Protein AF-E2CAH6-F1 (afdb_monomer)

Secondary structure (DSSP, 8-state):
-HHHHHHHHHHHHHHHH-TTGGGG----EEEEEETTS---TTT-----SS----------SS--EEEEEE-

Radius of gyration: 18.48 Å; Cα contacts (8 Å, |Δi|>4): 51; chains: 1; bounding box: 44×32×37 Å

Sequence (71 aa):
FDRRIEFCDMIMTRFDGNNQFFTWICFSDETTFELNGLVNRHNLRYWTDENPYWMRNCHTQYPQKINVLAG

Solvent-accessible surface area (backbone atoms only — not comparable to full-atom values): 4803 Å² total; per-residue (Å²): 128,59,71,66,52,54,49,48,55,53,53,50,55,50,33,78,77,32,85,60,52,68,80,75,60,80,71,65,53,76,48,74,50,44,78,71,56,54,72,55,73,88,83,54,91,83,88,68,98,60,86,81,78,67,75,56,92,68,90,57,100,75,76,57,68,48,77,46,76,52,101

Structure (mmCIF, N/CA/C/O backbone):
data_AF-E2CAH6-F1
#
_entry.id   AF-E2CAH6-F1
#
loop_
_atom_site.group_PDB
_atom_site.id
_atom_site.type_symbol
_atom_site.label_atom_id
_atom_site.label_alt_id
_atom_site.label_comp_id
_atom_site.label_asym_id
_atom_site.label_entity_id
_atom_site.label_seq_id
_atom_site.pdbx_PDB_ins_code
_atom_site.Cartn_x
_atom_site.Cartn_y
_atom_site.Cartn_z
_atom_site.occupancy
_atom_site.B_iso_or_equiv
_atom_site.auth_seq_id
_atom_site.auth_comp_id
_atom_site.auth_asym_id
_atom_site.auth_atom_id
_atom_site.pdbx_PDB_model_num
ATOM 1 N N . PHE A 1 1 ? 4.809 -11.133 16.225 1.00 56.84 1 PHE A N 1
ATOM 2 C CA . PHE A 1 1 ? 3.536 -11.529 15.590 1.00 56.84 1 PHE A CA 1
ATOM 3 C C . PHE A 1 1 ? 2.378 -10.576 15.908 1.00 56.84 1 PHE A C 1
ATOM 5 O O . PHE A 1 1 ? 1.377 -10.643 15.216 1.00 56.84 1 PHE A O 1
ATOM 12 N N . ASP A 1 2 ? 2.541 -9.644 16.853 1.00 85.31 2 ASP A N 1
ATOM 13 C CA . ASP A 1 2 ? 1.454 -8.816 17.402 1.00 85.31 2 ASP A CA 1
ATOM 14 C C . ASP A 1 2 ? 0.928 -7.703 16.472 1.00 85.31 2 ASP A C 1
ATOM 16 O O . ASP A 1 2 ? -0.261 -7.597 16.205 1.00 85.31 2 ASP A O 1
ATOM 20 N N . ARG A 1 3 ? 1.832 -6.927 15.856 1.00 91.88 3 ARG A N 1
ATOM 21 C CA . ARG A 1 3 ? 1.494 -5.672 15.149 1.00 91.88 3 ARG A CA 1
ATOM 22 C C . ARG A 1 3 ? 0.471 -5.799 14.014 1.00 91.88 3 ARG A C 1
ATOM 24 O O . ARG A 1 3 ? -0.265 -4.856 13.751 1.00 91.88 3 ARG A O 1
ATOM 31 N N . ARG A 1 4 ? 0.455 -6.931 13.297 1.00 93.38 4 ARG A N 1
ATOM 32 C CA . ARG A 1 4 ? -0.517 -7.158 12.212 1.00 93.38 4 ARG A CA 1
ATOM 33 C C . ARG A 1 4 ? -1.909 -7.458 12.765 1.00 93.38 4 ARG A C 1
ATOM 35 O O . ARG A 1 4 ? -2.879 -7.016 12.170 1.00 93.38 4 ARG A O 1
ATOM 42 N N . ILE A 1 5 ? -1.987 -8.183 13.881 1.00 94.69 5 ILE A N 1
ATOM 43 C CA . ILE A 1 5 ? -3.256 -8.517 14.533 1.00 94.69 5 ILE A CA 1
ATOM 44 C C . ILE A 1 5 ? -3.827 -7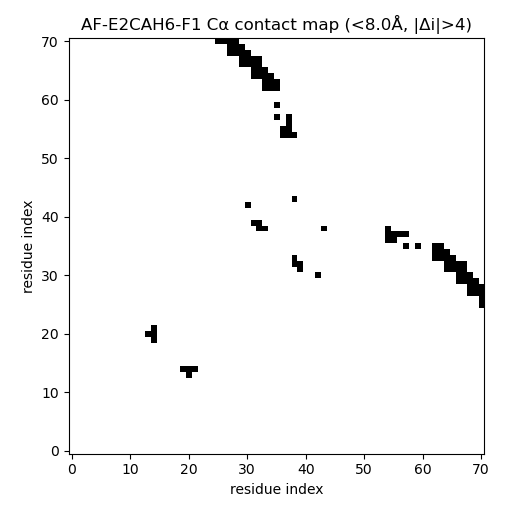.264 15.198 1.00 94.69 5 ILE A C 1
ATOM 46 O O . ILE A 1 5 ? -4.959 -6.904 14.901 1.00 94.69 5 ILE A O 1
ATOM 50 N N . GLU A 1 6 ? -3.010 -6.523 15.955 1.00 95.44 6 GLU A N 1
ATOM 51 C CA . GLU A 1 6 ? -3.404 -5.237 16.553 1.00 95.44 6 GLU A CA 1
ATOM 52 C C . GLU A 1 6 ? -3.954 -4.252 15.508 1.00 95.44 6 GLU A C 1
ATOM 54 O O . GLU A 1 6 ? -4.961 -3.580 15.731 1.00 95.44 6 GLU A O 1
ATOM 59 N N . PHE A 1 7 ? -3.301 -4.171 14.343 1.00 93.44 7 PHE A N 1
ATOM 60 C CA . PHE A 1 7 ? -3.770 -3.338 13.239 1.00 93.44 7 PHE A CA 1
ATOM 61 C C . PHE A 1 7 ? -5.129 -3.804 12.706 1.00 93.44 7 PHE A C 1
ATOM 63 O O . PHE A 1 7 ? -6.016 -2.971 12.515 1.00 93.44 7 PHE A O 1
ATOM 70 N N . CYS A 1 8 ? -5.304 -5.111 12.481 1.00 94.19 8 CYS A N 1
ATOM 71 C CA . CYS A 1 8 ? -6.576 -5.671 12.032 1.00 94.19 8 CYS A CA 1
ATOM 72 C C . CYS A 1 8 ? -7.700 -5.376 13.033 1.00 94.19 8 CYS A C 1
ATOM 74 O O . CYS A 1 8 ? -8.733 -4.851 12.624 1.00 94.19 8 CYS A O 1
ATOM 76 N N . ASP A 1 9 ? -7.486 -5.626 14.325 1.00 95.00 9 ASP A N 1
ATOM 77 C CA . ASP A 1 9 ? -8.490 -5.391 15.371 1.00 95.00 9 ASP A CA 1
ATOM 78 C C . ASP A 1 9 ? -8.884 -3.908 15.454 1.00 95.00 9 ASP A C 1
ATOM 80 O O . ASP A 1 9 ? -10.069 -3.563 15.523 1.00 95.00 9 ASP A O 1
ATOM 84 N N . MET A 1 10 ? -7.900 -3.006 15.365 1.00 94.94 10 MET A N 1
ATOM 85 C CA . MET A 1 10 ? -8.140 -1.563 15.334 1.00 94.94 10 MET A CA 1
ATOM 86 C C . MET A 1 10 ? -8.973 -1.147 14.113 1.00 94.94 1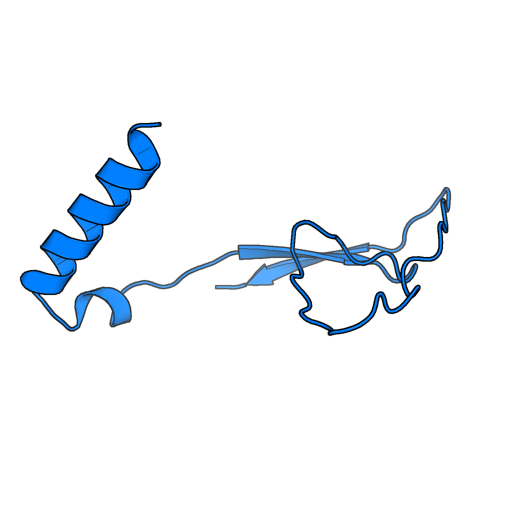0 MET A C 1
ATOM 88 O O . MET A 1 10 ? -9.906 -0.353 14.244 1.00 94.94 10 MET A O 1
ATOM 92 N N . ILE A 1 11 ? -8.624 -1.637 12.921 1.00 94.25 11 ILE A N 1
ATOM 93 C CA . ILE A 1 11 ? -9.314 -1.281 11.676 1.00 94.25 11 ILE A CA 1
ATOM 94 C C . ILE A 1 11 ? -10.743 -1.830 11.663 1.00 94.25 11 ILE A C 1
ATOM 96 O O . ILE A 1 11 ? -11.659 -1.096 11.292 1.00 94.25 11 ILE A O 1
ATOM 100 N N . MET A 1 12 ? -10.947 -3.063 12.132 1.00 94.88 12 MET A N 1
ATOM 101 C CA . MET A 1 12 ? -12.277 -3.663 12.265 1.00 94.88 12 MET A CA 1
ATOM 102 C C . MET A 1 12 ? -13.153 -2.865 13.233 1.00 94.88 12 MET A C 1
ATOM 104 O O . MET A 1 12 ? -14.260 -2.483 12.872 1.00 94.88 12 MET A O 1
ATOM 108 N N . THR A 1 13 ? -12.618 -2.479 14.395 1.00 96.44 13 THR A N 1
ATOM 109 C CA . THR A 1 13 ? -13.348 -1.647 15.370 1.00 96.44 13 THR A CA 1
ATOM 110 C C . THR A 1 13 ? -13.782 -0.300 14.773 1.00 96.44 13 THR A C 1
ATOM 112 O O . THR A 1 13 ? -14.883 0.186 15.036 1.00 96.44 13 THR A O 1
ATOM 115 N N . ARG A 1 14 ? -12.931 0.332 13.951 1.00 93.94 14 ARG A N 1
ATOM 116 C CA . ARG A 1 14 ? -13.268 1.599 13.274 1.00 93.94 14 ARG A CA 1
ATOM 117 C C . ARG A 1 14 ? -14.324 1.421 12.186 1.00 93.94 14 ARG A C 1
ATOM 119 O O . ARG A 1 14 ? -15.144 2.318 12.007 1.00 93.94 14 ARG A O 1
ATOM 126 N N . PHE A 1 15 ? -14.299 0.292 11.481 1.00 94.69 15 PHE A N 1
ATOM 127 C CA . PHE A 1 15 ? -15.320 -0.047 10.498 1.00 94.69 15 PHE A CA 1
ATOM 128 C C . PHE A 1 15 ? -16.674 -0.316 11.162 1.00 94.69 15 PHE A C 1
ATOM 130 O O . PHE A 1 15 ? -17.667 0.253 10.723 1.00 94.69 15 PHE A O 1
ATOM 137 N N . ASP A 1 16 ? -16.707 -1.068 12.265 1.00 95.56 16 ASP A N 1
ATOM 138 C CA . ASP A 1 16 ? -17.940 -1.345 13.016 1.00 95.56 16 ASP A CA 1
ATOM 139 C C . ASP A 1 16 ? -18.603 -0.058 13.543 1.00 95.56 16 ASP A C 1
ATOM 141 O O . ASP A 1 16 ? -19.828 0.039 13.616 1.00 95.56 16 ASP A O 1
ATOM 145 N N . GLY A 1 17 ? -17.803 0.961 13.885 1.00 94.50 17 GLY A N 1
ATOM 146 C CA . GLY A 1 17 ? -18.300 2.283 14.280 1.00 94.50 17 GLY A CA 1
ATOM 147 C C . GLY A 1 17 ? -18.761 3.170 13.114 1.00 94.50 17 GLY A C 1
ATOM 148 O O . GLY A 1 17 ? -19.564 4.082 13.318 1.00 94.50 17 GLY A O 1
ATOM 149 N N . ASN A 1 18 ? -18.258 2.937 11.899 1.00 94.38 18 ASN A N 1
ATOM 150 C CA . ASN A 1 18 ? -18.656 3.643 10.684 1.00 94.38 18 ASN A CA 1
ATOM 151 C C . ASN A 1 18 ? -18.314 2.818 9.432 1.00 94.38 18 ASN A C 1
ATOM 153 O O . ASN A 1 18 ? -17.174 2.824 8.962 1.00 94.38 18 ASN A O 1
ATOM 157 N N . ASN A 1 19 ? -19.332 2.224 8.806 1.00 91.56 19 ASN A N 1
ATOM 158 C CA . ASN A 1 19 ? -19.164 1.408 7.599 1.00 91.56 19 ASN A CA 1
ATOM 159 C C . ASN A 1 19 ? -18.599 2.182 6.38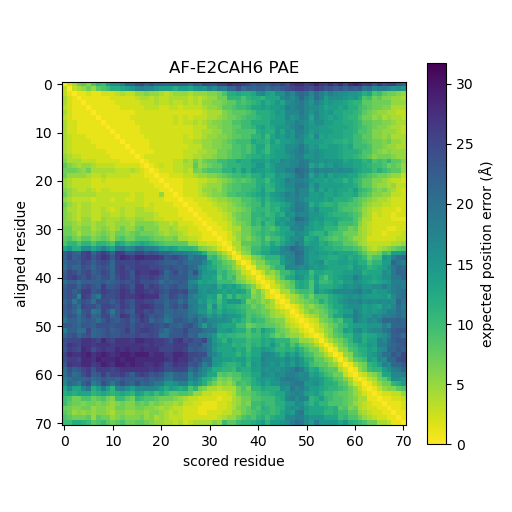7 1.00 91.56 19 ASN A C 1
ATOM 161 O O . ASN A 1 19 ? -18.216 1.570 5.394 1.00 91.56 19 ASN A O 1
ATOM 165 N N . GLN A 1 20 ? -18.546 3.518 6.433 1.00 94.44 20 GLN A N 1
ATOM 166 C CA . GLN A 1 20 ? -17.930 4.347 5.390 1.00 94.44 20 GLN A CA 1
ATOM 167 C C . GLN A 1 20 ? -16.445 4.636 5.640 1.00 94.44 20 GLN A C 1
ATOM 169 O O . GLN A 1 20 ? -15.804 5.248 4.790 1.00 94.44 20 GLN A O 1
ATOM 174 N N . PHE A 1 21 ? -15.872 4.193 6.763 1.00 93.00 21 PHE A N 1
ATOM 175 C CA . PHE A 1 21 ? -14.501 4.516 7.174 1.00 93.00 21 PHE A CA 1
ATOM 176 C C . PHE A 1 21 ? -13.454 4.268 6.074 1.00 93.00 21 PHE A C 1
ATOM 178 O O . PHE A 1 21 ? -12.598 5.118 5.840 1.00 93.00 21 PHE A O 1
ATOM 185 N N . PHE A 1 22 ? -13.557 3.155 5.341 1.00 92.56 22 PHE A N 1
ATOM 186 C CA . PHE A 1 22 ? -12.614 2.829 4.265 1.00 92.56 22 PHE A CA 1
ATOM 187 C C . PHE A 1 22 ? -12.679 3.779 3.065 1.00 92.56 22 PHE A C 1
ATOM 189 O O . PHE A 1 22 ? -11.675 3.948 2.384 1.00 92.56 22 PHE A O 1
ATOM 196 N N . THR A 1 23 ? -13.816 4.437 2.820 1.00 93.94 23 THR A N 1
ATOM 197 C CA . THR A 1 23 ? -13.958 5.380 1.693 1.00 93.94 23 THR A CA 1
ATOM 198 C C . THR A 1 23 ? -13.142 6.657 1.883 1.00 93.94 23 THR A C 1
ATOM 200 O O . THR A 1 23 ? -12.882 7.374 0.923 1.00 93.94 23 THR A O 1
ATOM 203 N N . TRP A 1 24 ? -12.723 6.943 3.117 1.00 93.69 24 TRP A N 1
ATOM 204 C CA . TRP A 1 24 ? -11.896 8.101 3.451 1.00 93.69 24 TRP A CA 1
ATOM 205 C C . TRP A 1 24 ? -10.400 7.784 3.421 1.00 93.69 24 TRP A C 1
ATOM 207 O O . TRP A 1 24 ? -9.580 8.679 3.624 1.00 93.69 24 TRP A O 1
ATOM 217 N N . ILE A 1 25 ? -10.032 6.519 3.195 1.00 92.88 25 ILE A N 1
ATOM 218 C CA . ILE A 1 25 ? -8.638 6.091 3.136 1.00 92.88 25 ILE A CA 1
ATOM 219 C C . ILE A 1 25 ? -8.176 6.120 1.685 1.00 92.88 25 ILE A C 1
ATOM 221 O O . ILE A 1 25 ? -8.696 5.400 0.836 1.00 92.88 25 ILE A O 1
ATOM 225 N N . CYS A 1 26 ? -7.158 6.933 1.429 1.00 94.69 26 CYS A N 1
ATOM 226 C CA . CYS A 1 26 ? -6.419 6.933 0.179 1.00 94.69 26 CYS A CA 1
ATOM 227 C C . CYS A 1 26 ? -5.144 6.104 0.377 1.00 94.69 26 CYS A C 1
ATOM 229 O O . CYS A 1 26 ? -4.295 6.470 1.194 1.00 94.69 26 CYS A O 1
ATOM 231 N N . PHE A 1 27 ? -5.043 4.958 -0.298 1.00 92.31 27 PHE A N 1
ATOM 232 C CA . PHE A 1 27 ? -3.866 4.094 -0.221 1.00 92.31 27 PHE A CA 1
ATOM 233 C C . PHE A 1 27 ? -2.887 4.474 -1.316 1.00 92.31 27 PHE A C 1
ATOM 235 O O . PHE A 1 27 ? -3.266 4.498 -2.480 1.00 92.31 27 PHE A O 1
ATOM 242 N N . SER A 1 28 ? -1.628 4.684 -0.950 1.00 93.25 28 SER A N 1
ATOM 243 C CA . SER A 1 28 ? -0.547 4.855 -1.909 1.00 93.25 28 SER A CA 1
ATOM 244 C C . SER A 1 28 ? 0.449 3.707 -1.839 1.00 93.25 28 SER A C 1
ATOM 246 O O . SER A 1 28 ? 0.619 3.073 -0.795 1.00 93.25 28 SER A O 1
ATOM 248 N N . ASP A 1 29 ? 1.104 3.448 -2.963 1.00 93.12 29 ASP A N 1
ATOM 249 C CA . ASP A 1 29 ? 2.162 2.453 -3.083 1.00 93.12 29 ASP A CA 1
ATOM 250 C C . ASP A 1 29 ? 3.233 2.918 -4.078 1.00 93.12 29 ASP A C 1
ATOM 252 O O . ASP A 1 29 ? 2.985 3.758 -4.952 1.00 93.12 29 ASP A O 1
ATOM 256 N N . GLU A 1 30 ? 4.436 2.368 -3.937 1.00 92.31 30 GLU A N 1
ATOM 257 C CA . GLU A 1 30 ? 5.521 2.520 -4.902 1.00 92.31 30 GLU A CA 1
ATOM 258 C C . GLU A 1 30 ? 5.776 1.180 -5.588 1.00 92.31 30 GLU A C 1
ATOM 260 O O . GL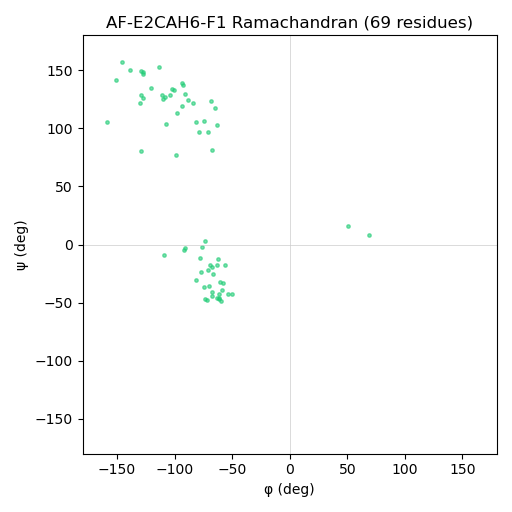U A 1 30 ? 6.019 0.157 -4.948 1.00 92.31 30 GLU A O 1
ATOM 265 N N . THR A 1 31 ? 5.794 1.190 -6.918 1.00 84.75 31 THR A N 1
ATOM 266 C CA . THR A 1 31 ? 6.127 0.007 -7.706 1.00 84.75 31 THR A CA 1
ATOM 267 C C . THR A 1 31 ? 7.227 0.293 -8.719 1.00 84.75 31 THR A C 1
ATOM 269 O O . THR A 1 31 ? 7.331 1.387 -9.274 1.00 84.75 31 THR A O 1
ATOM 272 N N . THR A 1 32 ? 8.061 -0.713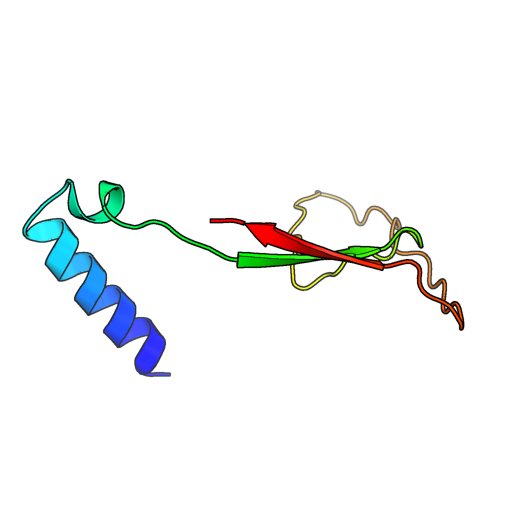 -8.975 1.00 83.88 32 THR A N 1
ATOM 273 C CA . THR A 1 32 ? 9.140 -0.655 -9.964 1.00 83.88 32 THR A CA 1
ATOM 274 C C . THR A 1 32 ? 8.801 -1.561 -11.140 1.00 83.88 32 THR A C 1
ATOM 276 O O . THR A 1 32 ? 8.584 -2.762 -10.963 1.00 83.88 32 THR A O 1
ATOM 279 N N . PHE A 1 33 ? 8.817 -0.996 -12.346 1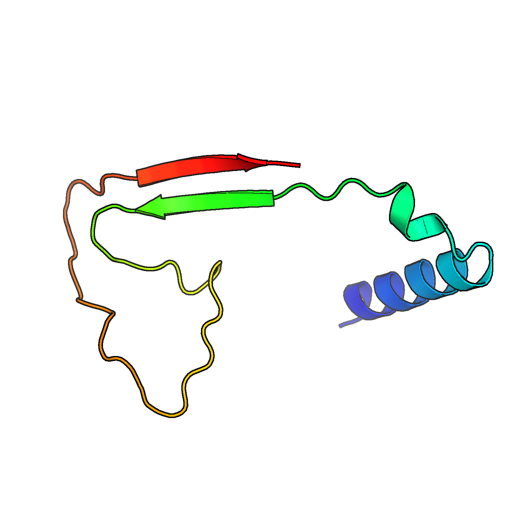.00 79.69 33 PHE A N 1
ATOM 280 C CA . PHE A 1 33 ? 8.690 -1.721 -13.607 1.00 79.69 33 PHE A CA 1
ATOM 281 C C . PHE A 1 33 ? 10.060 -1.867 -14.265 1.00 79.69 33 PHE A C 1
ATOM 283 O O . PHE A 1 33 ? 10.794 -0.886 -14.376 1.00 79.69 33 PHE A O 1
ATOM 290 N N . GLU A 1 34 ? 10.390 -3.067 -14.739 1.00 78.75 34 GLU A N 1
ATOM 291 C CA . GLU A 1 34 ? 11.641 -3.348 -15.449 1.00 78.75 34 GLU A CA 1
ATOM 292 C C . GLU A 1 34 ? 11.359 -3.868 -16.869 1.00 78.75 34 GLU A C 1
ATOM 294 O O . GLU A 1 34 ? 10.511 -4.734 -17.079 1.00 78.75 34 GLU A O 1
ATOM 299 N N . LEU A 1 35 ? 12.076 -3.338 -17.865 1.00 69.62 35 LEU A N 1
ATOM 300 C CA . LEU A 1 35 ? 11.916 -3.695 -19.289 1.00 69.62 35 LEU A CA 1
ATOM 301 C C . LEU A 1 35 ? 12.573 -5.033 -19.667 1.00 69.62 35 LEU A C 1
ATOM 303 O O . LEU A 1 35 ? 12.332 -5.569 -20.744 1.00 69.62 35 LEU A O 1
ATOM 307 N N . ASN A 1 36 ? 13.393 -5.595 -18.780 1.00 65.56 36 ASN A N 1
ATOM 308 C CA . ASN A 1 36 ? 14.084 -6.877 -18.957 1.00 65.56 36 ASN A CA 1
ATOM 309 C C . ASN A 1 36 ? 13.151 -8.104 -18.828 1.00 65.56 36 ASN A C 1
ATOM 311 O O . ASN A 1 36 ? 13.630 -9.238 -18.887 1.00 65.56 36 ASN A O 1
ATOM 315 N N . GLY A 1 37 ? 11.840 -7.896 -18.646 1.00 54.81 37 GLY A N 1
ATOM 316 C CA . GLY A 1 37 ? 10.867 -8.967 -18.417 1.00 54.81 37 GLY A CA 1
ATOM 317 C C . GLY A 1 37 ? 11.038 -9.659 -17.062 1.00 54.81 37 GLY A C 1
ATOM 318 O O . GLY A 1 37 ? 10.380 -10.669 -16.809 1.00 54.81 37 GLY A O 1
ATOM 319 N N . LEU A 1 38 ? 11.908 -9.138 -16.185 1.00 58.72 38 LEU A N 1
ATOM 320 C CA . LEU A 1 38 ? 11.981 -9.580 -14.804 1.00 58.72 38 LEU A CA 1
ATOM 321 C C . LEU A 1 38 ? 10.781 -9.001 -14.086 1.00 58.72 38 LEU A C 1
ATOM 323 O O . LEU A 1 38 ? 10.687 -7.810 -13.796 1.00 58.72 38 LEU A O 1
ATOM 327 N N . VAL A 1 39 ? 9.831 -9.875 -13.808 1.00 57.72 39 VAL A N 1
ATOM 328 C CA . VAL A 1 39 ? 8.696 -9.480 -13.006 1.00 57.72 39 VAL A CA 1
ATOM 329 C C . VAL A 1 39 ? 9.069 -9.590 -11.548 1.00 57.72 39 VAL A C 1
ATOM 331 O O . VAL A 1 39 ? 9.476 -10.642 -11.050 1.00 57.72 39 VAL A O 1
ATOM 334 N N . ASN A 1 40 ? 8.954 -8.456 -10.868 1.00 57.88 40 ASN A N 1
ATOM 335 C CA . ASN A 1 40 ? 9.224 -8.349 -9.454 1.00 57.88 40 ASN A CA 1
ATOM 336 C C . ASN A 1 40 ? 8.228 -9.238 -8.686 1.00 57.88 40 ASN A C 1
ATOM 338 O O . ASN A 1 40 ? 7.064 -8.878 -8.501 1.00 57.88 40 ASN A O 1
ATOM 342 N N . ARG A 1 41 ? 8.694 -10.414 -8.235 1.00 55.00 41 ARG A N 1
ATOM 343 C CA . ARG A 1 41 ? 7.907 -11.393 -7.452 1.00 55.00 41 ARG A CA 1
ATOM 344 C C . ARG A 1 41 ? 7.307 -10.797 -6.177 1.00 55.00 41 ARG A C 1
ATOM 346 O O . ARG A 1 41 ? 6.423 -11.418 -5.596 1.00 55.00 41 ARG A O 1
ATOM 353 N N . HIS A 1 42 ? 7.808 -9.650 -5.715 1.00 53.78 42 HIS A N 1
ATOM 354 C CA . HIS A 1 42 ? 7.309 -8.992 -4.514 1.00 53.78 42 HIS A CA 1
ATOM 355 C C . HIS A 1 42 ? 6.041 -8.166 -4.768 1.00 53.78 42 HIS A C 1
ATOM 357 O O . HIS A 1 42 ? 5.183 -8.113 -3.892 1.00 53.78 42 HIS A O 1
ATOM 363 N N . ASN A 1 43 ? 5.885 -7.615 -5.978 1.00 54.12 43 ASN A N 1
ATOM 364 C CA . ASN A 1 43 ? 4.815 -6.663 -6.299 1.00 54.12 43 ASN A CA 1
ATOM 365 C C . ASN A 1 43 ? 3.735 -7.239 -7.228 1.00 54.12 43 ASN A C 1
ATOM 367 O O . ASN A 1 43 ? 2.701 -6.609 -7.424 1.00 54.12 43 ASN A O 1
ATOM 371 N N . LEU A 1 44 ? 3.935 -8.435 -7.796 1.00 56.72 44 LEU A N 1
ATOM 372 C CA . LEU A 1 44 ? 2.921 -9.102 -8.612 1.00 56.72 44 LEU A CA 1
ATOM 373 C C . LEU A 1 44 ? 2.693 -10.552 -8.187 1.00 56.72 44 LEU A C 1
ATOM 375 O O . LEU A 1 44 ? 3.592 -11.394 -8.236 1.00 56.72 44 LEU A O 1
ATOM 379 N N . ARG A 1 45 ? 1.443 -10.852 -7.823 1.00 57.88 45 ARG A N 1
ATOM 380 C CA . ARG A 1 45 ? 0.968 -12.201 -7.513 1.00 57.88 45 ARG A CA 1
ATOM 381 C C . ARG A 1 45 ? 0.067 -12.699 -8.638 1.00 57.88 45 ARG A C 1
ATOM 383 O O . ARG A 1 45 ? -1.090 -12.306 -8.725 1.00 57.88 45 ARG A O 1
ATOM 390 N N . TYR A 1 46 ? 0.607 -13.577 -9.478 1.00 57.94 46 TYR A N 1
ATOM 391 C CA . TYR A 1 46 ? -0.157 -14.289 -10.501 1.00 57.94 46 TYR A CA 1
ATOM 392 C C . TYR A 1 46 ? -0.630 -15.637 -9.964 1.00 57.94 46 TYR A C 1
ATOM 394 O O . TYR A 1 46 ? 0.128 -16.343 -9.297 1.00 57.94 46 TYR A O 1
ATOM 402 N N . TRP A 1 47 ? -1.872 -15.993 -10.280 1.00 62.28 47 TRP A N 1
ATOM 403 C CA . TRP A 1 47 ? -2.420 -17.326 -10.057 1.00 62.28 47 TRP A CA 1
ATOM 404 C C . TRP A 1 47 ? -2.564 -18.001 -11.416 1.00 62.28 47 TRP A C 1
ATOM 406 O O . TRP A 1 47 ? -3.122 -17.422 -12.344 1.00 62.28 47 TRP A O 1
ATOM 416 N N . THR A 1 48 ? -1.997 -19.190 -11.542 1.00 66.62 48 THR A N 1
ATOM 417 C CA . THR A 1 48 ? -2.019 -20.015 -12.750 1.00 66.62 48 THR A CA 1
ATOM 418 C C . THR A 1 48 ? -1.934 -21.462 -12.299 1.00 66.62 48 THR A C 1
ATOM 420 O O . THR A 1 48 ? -1.225 -21.758 -11.332 1.00 66.62 48 THR A O 1
ATOM 423 N N . ASP A 1 49 ? -2.662 -22.343 -12.976 1.00 78.31 49 ASP A N 1
ATOM 424 C CA . ASP A 1 49 ? -2.691 -23.768 -12.642 1.00 78.31 49 ASP A CA 1
ATOM 425 C C . ASP A 1 49 ? -1.360 -24.460 -12.997 1.00 78.31 49 ASP A C 1
ATOM 427 O O . ASP A 1 49 ? -0.990 -25.459 -12.383 1.00 78.31 49 ASP A O 1
ATOM 431 N N . GLU A 1 50 ? -0.583 -23.877 -13.920 1.00 74.06 50 GLU A N 1
ATOM 432 C CA . GLU A 1 50 ? 0.741 -24.356 -14.334 1.00 74.06 50 GLU A CA 1
ATOM 433 C C . GLU A 1 50 ? 1.798 -23.241 -14.295 1.00 74.06 50 GLU A C 1
ATOM 435 O O . GLU A 1 50 ? 1.506 -22.062 -14.512 1.00 74.06 50 GLU A O 1
ATOM 440 N N . ASN A 1 51 ? 3.056 -23.603 -14.021 1.00 68.75 51 ASN A N 1
ATOM 441 C CA . ASN A 1 51 ? 4.171 -22.654 -13.977 1.00 68.75 51 ASN A CA 1
ATOM 442 C C . ASN A 1 51 ? 4.426 -22.053 -15.380 1.00 68.75 51 ASN A C 1
ATOM 444 O O . ASN A 1 51 ? 4.827 -22.803 -16.268 1.00 68.75 51 ASN A O 1
ATOM 448 N N . PRO A 1 52 ? 4.292 -20.727 -15.611 1.00 67.56 52 PRO A N 1
ATOM 449 C CA . PRO A 1 52 ? 4.334 -20.176 -16.968 1.00 67.56 52 PRO A CA 1
ATOM 450 C C . PRO A 1 52 ? 5.736 -20.078 -17.588 1.00 67.56 52 PRO A C 1
ATOM 452 O O . PRO A 1 52 ? 5.859 -19.578 -18.699 1.00 67.56 52 PRO A O 1
ATOM 455 N N . TYR A 1 53 ? 6.810 -20.439 -16.870 1.00 62.72 53 TYR A N 1
ATOM 456 C CA . TYR A 1 53 ? 8.216 -20.322 -17.321 1.00 62.72 53 TYR A CA 1
ATOM 457 C C . TYR A 1 53 ? 8.647 -18.938 -17.870 1.00 62.72 53 TYR A C 1
ATOM 459 O O . TYR A 1 53 ? 9.697 -18.791 -18.487 1.00 62.72 53 TYR A O 1
ATOM 467 N N . TRP A 1 54 ? 7.861 -17.903 -17.603 1.00 61.91 54 TRP A N 1
ATOM 468 C CA . TRP A 1 54 ? 8.024 -16.512 -18.023 1.00 61.91 54 TRP A CA 1
ATOM 469 C C . TRP A 1 54 ? 9.225 -15.785 -17.393 1.00 61.91 54 TRP A C 1
ATOM 471 O O . TRP A 1 54 ? 9.691 -14.785 -17.935 1.00 61.91 54 TRP A O 1
ATOM 481 N N . MET A 1 55 ? 9.761 -16.285 -16.274 1.00 56.34 55 MET A N 1
ATOM 482 C CA . MET A 1 55 ? 10.964 -15.725 -15.655 1.00 56.34 55 MET A CA 1
ATOM 483 C C . MET A 1 55 ? 12.216 -16.188 -16.406 1.00 56.34 55 MET A C 1
ATOM 485 O O . MET A 1 55 ? 12.750 -17.270 -16.157 1.00 56.34 55 MET A O 1
ATOM 489 N N . ARG A 1 56 ? 12.714 -15.347 -17.312 1.00 56.09 56 ARG A N 1
ATOM 490 C CA . ARG A 1 56 ? 14.021 -15.535 -17.948 1.00 56.09 56 ARG A CA 1
ATOM 491 C C . ARG A 1 56 ? 15.086 -14.862 -17.079 1.00 56.09 56 ARG A C 1
ATOM 493 O O . ARG A 1 56 ? 14.973 -13.676 -16.793 1.00 56.09 56 ARG A O 1
ATOM 500 N N . ASN A 1 57 ? 16.119 -15.598 -16.656 1.00 52.44 57 ASN A N 1
ATOM 501 C CA . ASN A 1 57 ? 17.266 -15.035 -15.927 1.00 52.44 57 ASN A CA 1
ATOM 502 C C . ASN A 1 57 ? 18.084 -14.120 -16.854 1.00 52.44 57 ASN A C 1
ATOM 504 O O . ASN A 1 57 ? 19.090 -14.527 -17.430 1.00 52.44 57 ASN A O 1
ATOM 508 N N . CYS A 1 58 ? 17.634 -12.882 -17.014 1.00 55.12 58 CYS A N 1
ATOM 509 C CA . CYS A 1 58 ? 18.337 -11.836 -17.739 1.00 55.12 58 CYS A CA 1
ATOM 510 C C . CYS A 1 58 ? 19.061 -10.948 -16.720 1.00 55.12 58 CYS A C 1
ATOM 512 O O . CYS A 1 58 ? 18.595 -9.863 -16.384 1.00 55.12 58 CYS A O 1
ATOM 514 N N . HIS A 1 59 ? 20.195 -11.408 -16.183 1.00 54.69 59 HIS A N 1
ATOM 515 C CA . HIS A 1 59 ? 21.094 -10.516 -15.448 1.00 54.69 59 HIS A CA 1
ATOM 516 C C . HIS A 1 59 ? 21.770 -9.571 -16.444 1.00 54.69 59 HIS A C 1
ATOM 518 O O . HIS A 1 59 ? 22.742 -9.924 -17.106 1.00 54.69 59 HIS A O 1
ATOM 524 N N . THR A 1 60 ? 21.220 -8.367 -16.578 1.00 57.75 60 THR A N 1
ATOM 525 C CA . THR A 1 60 ? 21.795 -7.286 -17.382 1.00 57.75 60 THR A CA 1
ATOM 526 C C . THR A 1 60 ? 22.509 -6.291 -16.474 1.00 57.75 60 THR A C 1
ATOM 528 O O . THR A 1 60 ? 21.928 -5.833 -15.495 1.00 57.75 60 THR A O 1
ATOM 531 N N . GLN A 1 61 ? 23.735 -5.897 -16.828 1.00 60.19 61 GLN A N 1
ATOM 532 C CA . GLN A 1 61 ? 24.530 -4.904 -16.088 1.00 60.19 61 GLN A CA 1
ATOM 533 C C . GLN A 1 61 ? 23.888 -3.496 -16.064 1.00 60.19 61 GLN A C 1
ATOM 535 O O . GLN A 1 61 ? 24.217 -2.689 -15.200 1.00 60.19 61 GLN A O 1
ATOM 540 N N . TYR A 1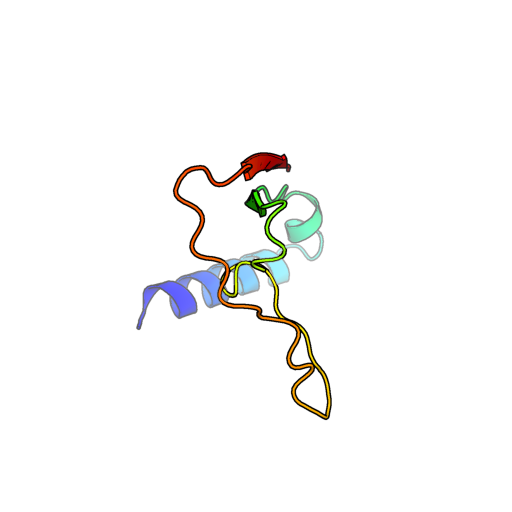 62 ? 22.935 -3.225 -16.966 1.00 64.62 62 TYR A N 1
ATOM 541 C CA . TYR A 1 62 ? 22.183 -1.969 -17.064 1.00 64.62 62 TYR A CA 1
ATOM 542 C C . TYR A 1 62 ? 20.668 -2.242 -17.114 1.00 64.62 62 TYR A C 1
ATOM 544 O O . TYR A 1 62 ? 20.088 -2.279 -18.201 1.00 64.62 62 TYR A O 1
ATOM 552 N N . PRO A 1 63 ? 20.006 -2.485 -15.969 1.00 68.56 63 PRO A N 1
ATOM 553 C CA . PRO A 1 63 ? 18.561 -2.674 -15.941 1.00 68.56 63 PRO A CA 1
ATOM 554 C C . PRO A 1 63 ? 17.848 -1.356 -16.272 1.00 68.56 63 PRO A C 1
ATOM 556 O O . PRO A 1 63 ? 18.047 -0.339 -15.606 1.00 68.56 63 PRO A O 1
ATOM 559 N N . GLN A 1 64 ? 16.999 -1.372 -17.300 1.00 77.38 64 GLN A N 1
ATOM 560 C CA . GLN A 1 64 ? 16.082 -0.272 -17.584 1.00 77.38 64 GLN A CA 1
ATOM 561 C C . GLN A 1 64 ? 14.857 -0.419 -16.682 1.00 77.38 64 GLN A C 1
ATOM 563 O O . GLN A 1 64 ? 14.021 -1.299 -16.904 1.00 77.38 64 GLN A O 1
ATOM 568 N N . LYS A 1 65 ? 14.781 0.427 -15.652 1.00 82.50 65 LYS A N 1
ATOM 569 C CA . LYS A 1 65 ? 13.712 0.416 -14.653 1.00 82.50 65 LYS A CA 1
ATOM 570 C C . LYS A 1 65 ? 13.065 1.786 -14.493 1.00 82.50 65 LYS A C 1
ATOM 572 O O . LYS A 1 65 ? 13.737 2.807 -14.637 1.00 82.50 65 LYS A O 1
ATOM 577 N N . ILE A 1 66 ? 11.779 1.796 -14.164 1.00 83.12 66 ILE A N 1
ATOM 578 C CA . ILE A 1 66 ? 11.002 2.996 -13.841 1.00 83.12 66 ILE A CA 1
ATOM 579 C C . ILE A 1 66 ? 10.292 2.749 -12.512 1.00 83.12 66 ILE A C 1
ATOM 581 O O . ILE A 1 66 ? 9.602 1.741 -12.364 1.00 83.12 66 ILE A O 1
ATOM 585 N N . ASN A 1 67 ? 10.443 3.676 -11.567 1.00 88.69 67 ASN A N 1
ATOM 586 C CA . ASN A 1 67 ? 9.657 3.691 -10.337 1.00 88.69 67 ASN A CA 1
ATOM 587 C C . ASN A 1 67 ? 8.428 4.573 -10.536 1.00 88.69 67 ASN A C 1
ATOM 589 O O . ASN A 1 67 ? 8.523 5.665 -11.101 1.00 88.69 67 ASN A O 1
ATOM 593 N N . VAL A 1 68 ? 7.288 4.097 -10.056 1.00 85.62 68 VAL A N 1
ATOM 594 C CA . VAL A 1 68 ? 6.012 4.801 -10.093 1.00 85.62 68 VAL A CA 1
ATOM 595 C C . VAL A 1 68 ? 5.452 4.822 -8.680 1.00 85.62 68 VAL A C 1
ATOM 597 O O . VAL A 1 68 ? 5.305 3.774 -8.060 1.00 85.62 68 VAL A O 1
ATOM 600 N N . LEU A 1 69 ? 5.129 6.017 -8.195 1.00 93.44 69 LEU A N 1
ATOM 601 C CA . LEU A 1 69 ? 4.363 6.231 -6.974 1.00 93.44 69 LEU A CA 1
ATOM 602 C C . LEU A 1 69 ? 2.945 6.631 -7.382 1.00 93.44 69 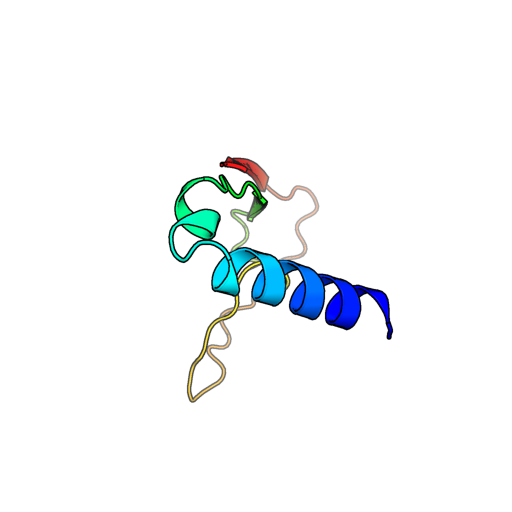LEU A C 1
ATOM 604 O O . LEU A 1 69 ? 2.778 7.554 -8.182 1.00 93.44 69 LEU A O 1
ATOM 608 N N . ALA A 1 70 ? 1.941 5.957 -6.836 1.00 88.31 70 ALA A N 1
ATOM 609 C CA . ALA A 1 70 ? 0.539 6.290 -7.060 1.00 88.31 70 ALA A CA 1
ATOM 610 C C . ALA A 1 70 ? -0.246 6.176 -5.752 1.00 88.31 70 ALA A C 1
ATOM 612 O O . ALA A 1 70 ? 0.122 5.384 -4.886 1.00 88.31 70 ALA A O 1
ATOM 613 N N . GLY A 1 71 ? -1.304 6.975 -5.617 1.00 84.69 71 GLY A N 1
ATOM 614 C CA . GLY A 1 71 ? -2.237 6.997 -4.491 1.00 84.69 71 GLY A CA 1
ATOM 615 C C . GLY A 1 71 ? -3.543 7.643 -4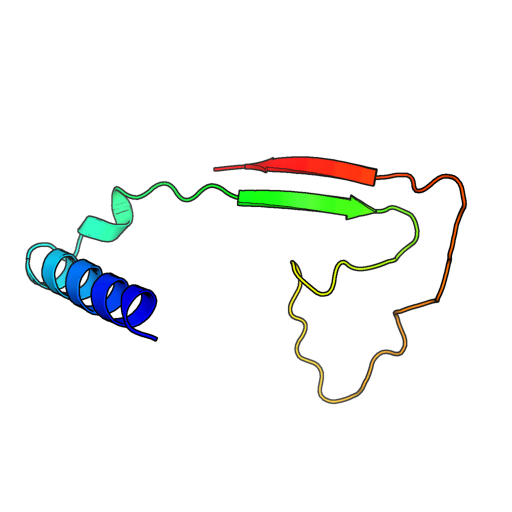.905 1.00 84.69 71 GLY A C 1
ATOM 616 O O . GLY A 1 71 ? -3.470 8.612 -5.695 1.00 84.69 71 GLY A O 1
#

Organism: Harpegnathos saltator (NCBI:txid610380)

Foldseek 3Di:
DPPVVVVVVVVVVVCVVPVCVVVPDDDKDKDKDWPQQQDDPVPDDDDDPDDPPSDDPPPDPDIDMDMDIDD

InterPro domains:
  IPR036397 Ribonuclease H superfamily [G3DSA:3.30.420.10] (1-71)

pLDDT: mean 78.17, std 15.9, range [52.44, 96.44]

Mean predicted aligned error: 11.35 Å